Protein AF-A0A7W9CR71-F1 (afdb_monomer_lite)

Radius of gyration: 37.03 Å; chains: 1; bounding box: 56×60×116 Å

Sequence (163 aa):
MKTGHGAPPPLIEIVQTPVPVLPGGAVTLPVPVPNQEALCHHAVRAAGSIVPDESLIWLLETAVAQLHQVVEELGRVGAGTRQVADRVQALEAIDWESPAGAAFAARSRRLRVRAGHLAAAAEEQVVLGRTAIDDLHQRIGRLRSELAAARAVLATATALGVC

Structure (mmCIF, N/CA/C/O backbone):
data_AF-A0A7W9CR71-F1
#
_entry.id   AF-A0A7W9CR71-F1
#
loop_
_atom_site.group_PDB
_atom_site.id
_atom_site.type_symbol
_atom_site.label_atom_id
_atom_site.label_alt_id
_atom_site.label_comp_id
_atom_site.label_asym_id
_atom_site.label_entity_id
_atom_site.label_seq_id
_atom_site.pdbx_PDB_ins_code
_atom_site.Cartn_x
_atom_site.Cartn_y
_atom_site.Cartn_z
_atom_site.occupancy
_atom_site.B_iso_or_equiv
_atom_site.auth_seq_id
_atom_site.auth_comp_id
_atom_site.auth_asym_id
_atom_site.auth_atom_id
_atom_site.pdbx_PDB_model_num
ATOM 1 N N . MET A 1 1 ? 6.779 -51.909 27.411 1.00 41.09 1 MET A N 1
ATOM 2 C CA . MET A 1 1 ? 6.781 -52.635 28.701 1.00 41.09 1 MET A CA 1
ATOM 3 C C . MET A 1 1 ? 7.745 -51.969 29.674 1.00 41.09 1 MET A C 1
ATOM 5 O O . MET A 1 1 ? 8.944 -52.131 29.516 1.00 41.09 1 MET A O 1
ATOM 9 N N . LYS A 1 2 ? 7.227 -51.229 30.657 1.00 42.94 2 LYS A N 1
ATOM 10 C CA . LYS A 1 2 ? 7.501 -51.423 32.092 1.00 42.94 2 LYS A CA 1
ATOM 11 C C . LYS A 1 2 ? 6.651 -50.421 32.871 1.00 42.94 2 LYS A C 1
ATOM 13 O O . LYS A 1 2 ? 6.887 -49.222 32.853 1.00 42.94 2 LYS A O 1
ATOM 18 N N . THR A 1 3 ? 5.612 -50.968 33.480 1.00 46.47 3 THR A N 1
ATOM 19 C CA . THR A 1 3 ? 4.805 -50.397 34.551 1.00 46.47 3 THR A CA 1
ATOM 20 C C . THR A 1 3 ? 5.643 -50.276 35.822 1.00 46.47 3 THR A C 1
ATOM 22 O O . THR A 1 3 ? 6.392 -51.196 36.146 1.00 46.47 3 THR A O 1
ATOM 25 N N . GLY A 1 4 ? 5.465 -49.189 36.566 1.00 35.31 4 GLY A N 1
ATOM 26 C CA . GLY A 1 4 ? 5.932 -49.048 37.944 1.00 35.31 4 GLY A CA 1
ATOM 27 C C . GLY A 1 4 ? 4.845 -48.373 38.771 1.00 35.31 4 GLY A C 1
ATOM 28 O O . GLY A 1 4 ? 4.726 -47.155 38.760 1.00 35.31 4 GLY A O 1
ATOM 29 N N . HIS A 1 5 ? 4.007 -49.186 39.410 1.00 43.91 5 HIS A N 1
ATOM 30 C CA . HIS A 1 5 ? 3.058 -48.780 40.444 1.00 43.91 5 HIS A CA 1
ATOM 31 C C . HIS A 1 5 ? 3.775 -48.654 41.796 1.00 43.91 5 HIS A C 1
ATOM 33 O O . HIS A 1 5 ? 4.554 -49.538 42.144 1.00 43.91 5 HIS A O 1
ATOM 39 N N . GLY A 1 6 ? 3.374 -47.653 42.587 1.00 39.00 6 GLY A N 1
ATOM 40 C CA . GLY A 1 6 ? 3.216 -47.807 44.037 1.00 39.00 6 GLY A CA 1
ATOM 41 C C . GLY A 1 6 ? 4.169 -47.020 44.937 1.00 39.00 6 GLY A C 1
ATOM 42 O O . GLY A 1 6 ? 5.291 -47.450 45.169 1.00 39.00 6 GLY A O 1
ATOM 43 N N . ALA A 1 7 ? 3.655 -45.943 45.541 1.00 46.75 7 ALA A N 1
ATOM 44 C CA . ALA A 1 7 ? 3.589 -45.773 47.001 1.00 46.75 7 ALA A CA 1
ATOM 45 C C . ALA A 1 7 ? 2.714 -44.539 47.337 1.00 46.75 7 ALA A C 1
ATOM 47 O O . ALA A 1 7 ? 2.952 -43.472 46.769 1.00 46.75 7 ALA A O 1
ATOM 48 N N . PRO A 1 8 ? 1.692 -44.651 48.208 1.00 59.69 8 PRO A N 1
ATOM 49 C CA . PRO A 1 8 ? 0.933 -43.498 48.695 1.00 59.69 8 PRO A CA 1
ATOM 50 C C . PRO A 1 8 ? 1.765 -42.658 49.691 1.00 59.69 8 PRO A C 1
ATOM 52 O O . PRO A 1 8 ? 2.629 -43.211 50.375 1.00 59.69 8 PRO A O 1
ATOM 55 N N . PRO A 1 9 ? 1.524 -41.336 49.792 1.00 57.56 9 PRO A N 1
ATOM 56 C CA . PRO A 1 9 ? 2.233 -40.461 50.728 1.00 57.56 9 PRO A CA 1
ATOM 57 C C . PRO A 1 9 ? 1.885 -40.774 52.200 1.00 57.56 9 PRO A C 1
ATOM 59 O O . PRO A 1 9 ? 0.799 -41.289 52.477 1.00 57.56 9 PRO A O 1
ATOM 62 N N . PRO A 1 10 ? 2.792 -40.476 53.152 1.00 50.34 10 PRO A N 1
ATOM 63 C CA . PRO A 1 10 ? 2.647 -40.860 54.555 1.00 50.34 10 PRO A CA 1
ATOM 64 C C . PRO A 1 10 ? 1.512 -40.107 55.265 1.00 50.34 10 PRO A C 1
ATOM 66 O O . PRO A 1 10 ? 1.303 -38.912 55.054 1.00 50.34 10 PRO A O 1
ATOM 69 N N . LEU A 1 11 ? 0.813 -40.821 56.152 1.00 44.19 11 LEU A N 1
ATOM 70 C CA . LEU A 1 11 ? -0.109 -40.264 57.143 1.00 44.19 11 LEU A CA 1
ATOM 71 C C . LEU A 1 11 ? 0.680 -39.399 58.132 1.00 44.19 11 LEU A C 1
ATOM 73 O O . LEU A 1 11 ? 1.552 -39.898 58.839 1.00 44.19 11 LEU A O 1
ATOM 77 N N . ILE A 1 12 ? 0.373 -38.104 58.172 1.00 40.78 12 ILE A N 1
ATOM 78 C CA . ILE A 1 12 ? 0.916 -37.181 59.170 1.00 40.78 12 ILE A CA 1
ATOM 79 C C . ILE A 1 12 ? 0.198 -37.457 60.493 1.00 40.78 12 ILE A C 1
ATOM 81 O O . ILE A 1 12 ? -1.010 -37.255 60.617 1.00 40.78 12 ILE A O 1
ATOM 85 N N . GLU A 1 13 ? 0.955 -37.944 61.468 1.00 40.12 13 GLU A N 1
ATOM 86 C CA . GLU A 1 13 ? 0.522 -38.164 62.842 1.00 40.12 13 GLU A CA 1
ATOM 87 C C . GLU A 1 13 ? 0.303 -36.798 63.516 1.00 40.12 13 GLU A C 1
ATOM 89 O O . GLU A 1 13 ? 1.238 -36.024 63.732 1.00 40.12 13 GLU A O 1
ATOM 94 N N . ILE A 1 14 ? -0.957 -36.456 63.787 1.00 41.00 14 ILE A N 1
ATOM 95 C CA . ILE A 1 14 ? -1.316 -35.210 64.468 1.00 41.00 14 ILE A CA 1
ATOM 96 C C . ILE A 1 14 ? -1.032 -35.408 65.959 1.00 41.00 14 ILE A C 1
ATOM 98 O O . ILE A 1 14 ? -1.850 -35.961 66.693 1.00 41.00 14 ILE A O 1
ATOM 102 N N . VAL A 1 15 ? 0.137 -34.953 66.410 1.00 37.72 15 VAL A N 1
ATOM 103 C CA . VAL A 1 15 ? 0.442 -34.801 67.836 1.00 37.72 15 VAL A CA 1
ATOM 104 C C . VAL A 1 15 ? -0.539 -33.784 68.420 1.00 37.72 15 VAL A C 1
ATOM 106 O O . VAL A 1 15 ? -0.499 -32.598 68.093 1.00 37.72 15 VAL A O 1
ATOM 109 N N . GLN A 1 16 ? -1.447 -34.260 69.271 1.00 42.22 16 GLN A N 1
ATOM 110 C CA . GLN A 1 16 ? -2.354 -33.419 70.045 1.00 42.22 16 GLN A CA 1
ATOM 111 C C . GLN A 1 16 ? -1.544 -32.558 71.018 1.00 42.22 16 GLN A C 1
ATOM 113 O O . GLN A 1 16 ? -0.968 -33.063 71.981 1.00 42.22 16 GLN A O 1
ATOM 118 N N . THR A 1 17 ? -1.518 -31.248 70.795 1.00 36.53 17 THR A N 1
ATOM 119 C CA . THR A 1 17 ? -1.124 -30.290 71.828 1.00 36.53 17 THR A CA 1
ATOM 120 C C . THR A 1 17 ? -2.332 -30.016 72.733 1.00 36.53 17 THR A C 1
ATOM 122 O O . THR A 1 17 ? -3.439 -29.805 72.231 1.00 36.53 17 THR A O 1
ATOM 125 N N . PRO A 1 18 ? -2.178 -30.050 74.070 1.00 35.78 18 PRO A N 1
ATOM 126 C CA . PRO A 1 18 ? -3.287 -29.777 74.973 1.00 35.78 18 PRO A CA 1
ATOM 127 C C . PRO A 1 18 ? -3.724 -28.312 74.857 1.00 35.78 18 PRO A C 1
ATOM 129 O O . PRO A 1 18 ? -2.917 -27.387 74.945 1.00 35.78 18 PRO A O 1
ATOM 132 N N . VAL A 1 19 ? -5.028 -28.122 74.661 1.00 38.78 19 VAL A N 1
ATOM 133 C CA . VAL A 1 19 ? -5.707 -26.822 74.622 1.00 38.78 19 VAL A CA 1
ATOM 134 C C . VAL A 1 19 ? -5.659 -26.182 76.018 1.00 38.78 19 VAL A C 1
ATOM 136 O O . VAL A 1 19 ? -6.046 -26.842 76.986 1.00 38.78 19 VAL A O 1
ATOM 139 N N . PRO A 1 20 ? -5.242 -24.911 76.169 1.00 36.03 20 PRO A N 1
ATOM 140 C CA . PRO A 1 20 ? -5.381 -24.213 77.438 1.00 36.03 20 PRO A CA 1
ATOM 141 C C . PRO A 1 20 ? -6.862 -23.888 77.674 1.00 36.03 20 PRO A C 1
ATOM 143 O O . PRO A 1 20 ? -7.479 -23.132 76.925 1.00 36.03 20 PRO A O 1
ATOM 146 N N . VAL A 1 21 ? -7.443 -24.469 78.726 1.00 41.16 21 VAL A N 1
ATOM 147 C CA . VAL A 1 21 ? -8.773 -24.097 79.220 1.00 41.16 21 VAL A CA 1
ATOM 148 C C . VAL A 1 21 ? -8.655 -22.745 79.926 1.00 41.16 21 VAL A C 1
ATOM 150 O O . VAL A 1 21 ? -8.044 -22.649 80.989 1.00 41.16 21 VAL A O 1
ATOM 153 N N . LEU A 1 22 ? -9.240 -21.702 79.335 1.00 37.12 22 LEU A N 1
ATOM 154 C CA . LEU A 1 22 ? -9.510 -20.429 80.009 1.00 37.12 22 LEU A CA 1
ATOM 155 C C . LEU A 1 22 ? -10.932 -20.458 80.600 1.00 37.12 22 LEU A C 1
ATOM 157 O O . LEU A 1 22 ? -11.842 -21.003 79.969 1.00 37.12 22 LEU A O 1
ATOM 161 N N . PRO A 1 23 ? -11.133 -19.914 81.814 1.00 37.38 23 PRO A N 1
ATOM 162 C CA . PRO A 1 23 ? -12.390 -20.014 82.539 1.00 37.38 23 PRO A CA 1
ATOM 163 C C . PRO A 1 23 ? -13.468 -19.145 81.890 1.00 37.38 23 PRO A C 1
ATOM 165 O O . PRO A 1 23 ? -13.190 -18.100 81.303 1.00 37.38 23 PRO A O 1
ATOM 168 N N . GLY A 1 24 ? -14.707 -19.618 82.012 1.00 47.22 24 GLY A N 1
ATOM 169 C CA . GLY A 1 24 ? -15.896 -19.047 81.399 1.00 47.22 24 GLY A CA 1
ATOM 170 C C . GLY A 1 24 ? -16.036 -17.536 81.574 1.00 47.22 24 GLY A C 1
ATOM 171 O O . GLY A 1 24 ? -16.079 -17.008 82.681 1.00 47.22 24 GLY A O 1
ATOM 172 N N . GLY A 1 25 ? -16.201 -16.874 80.436 1.00 37.22 25 GLY A N 1
ATOM 173 C CA . GLY A 1 25 ? -16.734 -15.531 80.298 1.00 37.22 25 GLY A CA 1
ATOM 174 C C . GLY A 1 25 ? -17.340 -15.443 78.907 1.00 37.22 25 GLY A C 1
ATOM 175 O O . GLY A 1 25 ? -16.626 -15.531 77.912 1.00 37.22 25 GLY A O 1
ATOM 176 N N . ALA A 1 26 ? -18.666 -15.363 78.833 1.00 44.97 26 ALA A N 1
ATOM 177 C CA . ALA A 1 2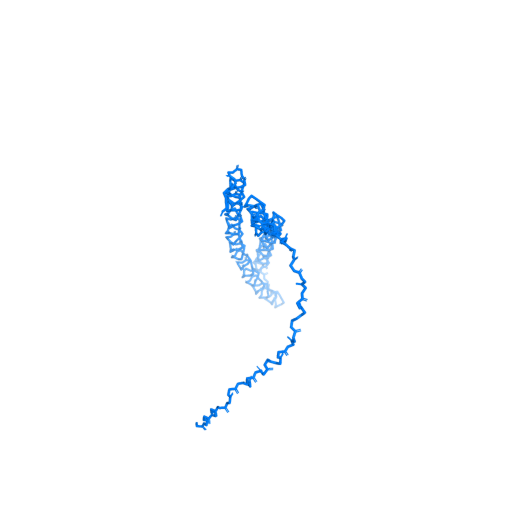6 ? -19.391 -15.232 77.581 1.00 44.97 26 ALA A CA 1
ATOM 178 C C . ALA A 1 26 ? -18.957 -13.948 76.863 1.00 44.97 26 ALA A C 1
ATOM 180 O O . ALA A 1 26 ? -19.343 -12.849 77.252 1.00 44.97 26 ALA A O 1
ATOM 181 N N . VAL A 1 27 ? -18.174 -14.092 75.798 1.00 37.59 27 VAL A N 1
ATOM 182 C CA . VAL A 1 27 ? -18.032 -13.054 74.781 1.00 37.59 27 VAL A CA 1
ATOM 183 C C . VAL A 1 27 ? -18.464 -13.682 73.469 1.00 37.59 27 VAL A C 1
ATOM 185 O O . VAL A 1 27 ? -17.673 -14.262 72.730 1.00 37.59 27 VAL A O 1
ATOM 188 N N . THR A 1 28 ? -19.759 -13.587 73.184 1.00 37.25 28 THR A N 1
ATOM 189 C CA . THR A 1 28 ? -20.245 -13.635 71.808 1.00 37.25 28 THR A CA 1
ATOM 190 C C . THR A 1 28 ? -19.661 -12.418 71.101 1.00 37.25 28 THR A C 1
ATOM 192 O O . THR A 1 28 ? -20.255 -11.341 71.120 1.00 37.25 28 THR A O 1
ATOM 195 N N . LEU A 1 29 ? -18.464 -12.556 70.528 1.00 32.88 29 LEU A N 1
ATOM 196 C CA . LEU A 1 29 ? -18.031 -11.627 69.495 1.00 32.88 29 LEU A CA 1
ATOM 197 C C . LEU A 1 29 ? -19.064 -11.751 68.371 1.00 32.88 29 LEU A C 1
ATOM 199 O O . LEU A 1 29 ? -19.250 -12.862 67.863 1.00 32.88 29 LEU A O 1
ATOM 203 N N . PRO A 1 30 ? -19.774 -10.674 67.996 1.00 38.53 30 PRO A N 1
ATOM 204 C CA . PRO A 1 30 ? -20.559 -10.714 66.782 1.00 38.53 30 PRO A CA 1
ATOM 205 C C . PRO A 1 30 ? -19.557 -10.968 65.659 1.00 38.53 30 PRO A C 1
ATOM 207 O O . PRO A 1 30 ? -18.686 -10.138 65.401 1.00 38.53 30 PRO A O 1
ATOM 210 N N . VAL A 1 31 ? -19.639 -12.139 65.022 1.00 44.59 31 VAL A N 1
ATOM 211 C CA . VAL A 1 31 ? -19.047 -12.313 63.696 1.00 44.59 31 VAL A CA 1
ATOM 212 C C . VAL A 1 31 ? -19.622 -11.156 62.884 1.00 44.59 31 VAL A C 1
ATOM 214 O O . VAL A 1 31 ? -20.851 -11.071 62.786 1.00 44.59 31 VAL A O 1
ATOM 217 N N . PRO A 1 32 ? -18.800 -10.216 62.384 1.00 49.78 32 PRO A N 1
ATOM 218 C CA . PRO A 1 32 ? -19.329 -9.172 61.539 1.00 49.78 32 PRO A CA 1
ATOM 219 C C . PRO A 1 32 ? -19.872 -9.909 60.325 1.00 49.78 32 PRO A C 1
ATOM 221 O O . PRO A 1 32 ? -19.098 -10.491 59.566 1.00 49.78 32 PRO A O 1
ATOM 224 N N . VAL A 1 33 ? -21.197 -9.950 60.178 1.00 50.16 33 VAL A N 1
ATOM 225 C CA . VAL A 1 33 ? -21.805 -10.278 58.893 1.00 50.16 33 VAL A CA 1
ATOM 226 C C . VAL A 1 33 ? -21.177 -9.265 57.945 1.00 50.16 33 VAL A C 1
ATOM 228 O O . VAL A 1 33 ? -21.362 -8.063 58.169 1.00 50.16 33 VAL A O 1
ATOM 231 N N . PRO A 1 34 ? -20.327 -9.693 56.995 1.00 57.16 34 PRO A N 1
ATOM 232 C CA . PRO A 1 34 ? -19.670 -8.744 56.123 1.00 57.16 34 PRO A CA 1
ATOM 233 C C . PRO A 1 34 ? -20.787 -7.972 55.436 1.00 57.16 34 PRO A C 1
ATOM 235 O O . PRO A 1 34 ? -21.684 -8.584 54.856 1.00 57.16 34 PRO A O 1
ATOM 238 N N . ASN A 1 35 ? -20.790 -6.647 55.615 1.00 66.44 35 ASN A N 1
ATOM 239 C CA . ASN A 1 35 ? -21.858 -5.808 55.096 1.00 66.44 35 ASN A CA 1
ATOM 240 C C . ASN A 1 35 ? -21.988 -6.125 53.602 1.00 66.44 35 ASN A C 1
ATOM 242 O O . ASN A 1 35 ? -21.020 -5.962 52.854 1.00 66.44 35 ASN A O 1
ATOM 246 N N . GLN A 1 36 ? -23.137 -6.665 53.196 1.00 63.91 36 GLN A N 1
ATOM 247 C CA . GLN A 1 36 ? -23.334 -7.190 51.848 1.00 63.91 36 GLN A CA 1
ATOM 248 C C . GLN A 1 36 ? -23.087 -6.087 50.816 1.00 63.91 36 GLN A C 1
ATOM 250 O O . GLN A 1 36 ? -22.462 -6.346 49.795 1.00 63.91 36 GLN A O 1
ATOM 255 N N . GLU A 1 37 ? -23.423 -4.840 51.161 1.00 63.00 37 GLU A N 1
ATOM 256 C CA . GLU A 1 37 ? -23.092 -3.635 50.398 1.00 63.00 37 GLU A CA 1
ATOM 257 C C . GLU A 1 37 ? -21.584 -3.432 50.218 1.00 63.00 37 GLU A C 1
ATOM 259 O O . GLU A 1 37 ? -21.144 -3.090 49.127 1.00 63.00 37 GLU A O 1
ATOM 264 N N . ALA A 1 38 ? -20.769 -3.668 51.252 1.00 65.62 38 ALA A N 1
ATOM 265 C CA . ALA A 1 38 ? -19.318 -3.509 51.176 1.00 65.62 38 ALA A CA 1
ATOM 266 C C . ALA A 1 38 ? -18.689 -4.577 50.272 1.00 65.62 38 ALA A C 1
ATOM 268 O O . ALA A 1 38 ? -17.865 -4.252 49.417 1.00 65.62 38 ALA A O 1
ATOM 269 N N . LEU A 1 39 ? -19.114 -5.838 50.410 1.00 65.06 39 LEU A N 1
ATOM 270 C CA . LEU A 1 39 ? -18.705 -6.927 49.516 1.00 65.06 39 LEU A CA 1
ATOM 271 C C . LEU A 1 39 ? -19.105 -6.640 48.067 1.00 65.06 39 LEU A C 1
ATOM 273 O O . LEU A 1 39 ? -18.287 -6.790 47.160 1.00 65.06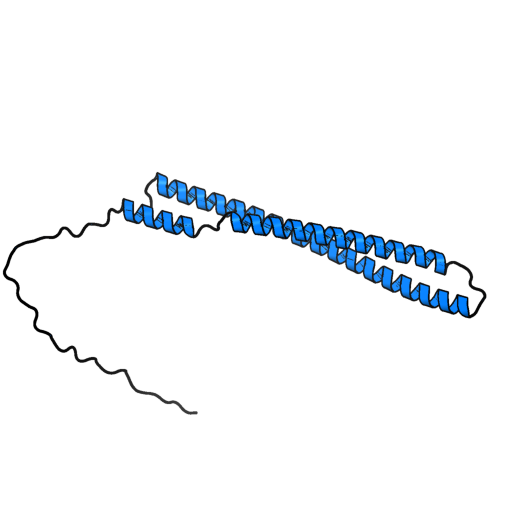 39 LEU A O 1
ATOM 277 N N . CYS A 1 40 ? -20.324 -6.146 47.873 1.00 67.88 40 CYS A N 1
ATOM 278 C CA . CYS A 1 40 ? -20.829 -5.691 46.590 1.00 67.88 40 CYS A CA 1
ATOM 279 C C . CYS A 1 40 ? -19.951 -4.595 45.977 1.00 67.88 40 CYS A C 1
ATOM 281 O O . CYS A 1 40 ? -19.498 -4.686 44.836 1.00 67.88 40 CYS A O 1
ATOM 283 N N . HIS A 1 41 ? -19.627 -3.579 46.775 1.00 68.00 41 HIS A N 1
ATOM 284 C CA . HIS A 1 41 ? -18.789 -2.465 46.356 1.00 68.00 41 HIS A CA 1
ATOM 285 C C . HIS A 1 41 ? -17.371 -2.913 45.975 1.00 68.00 41 HIS A C 1
ATOM 287 O O . HIS A 1 41 ? -16.774 -2.359 45.048 1.00 68.00 41 HIS A O 1
ATOM 293 N N . HIS A 1 42 ? -16.828 -3.918 46.671 1.00 67.44 42 HIS A N 1
ATOM 294 C CA . HIS A 1 42 ? -15.538 -4.530 46.357 1.00 67.44 42 HIS A CA 1
ATOM 295 C C . HIS A 1 42 ? -15.586 -5.377 45.081 1.00 67.44 42 HIS A C 1
ATOM 297 O O . HIS A 1 42 ? -14.666 -5.271 44.270 1.00 67.44 42 HIS A O 1
ATOM 303 N N . ALA A 1 43 ? -16.649 -6.159 44.869 1.00 65.88 43 ALA A N 1
ATOM 304 C CA . ALA A 1 43 ? -16.837 -6.972 43.668 1.00 65.88 43 ALA A CA 1
ATOM 305 C C . ALA A 1 43 ? -16.969 -6.102 42.410 1.00 65.88 43 ALA A C 1
ATOM 307 O O . ALA A 1 43 ? -16.282 -6.340 41.418 1.00 65.88 43 ALA A O 1
ATOM 308 N N . VAL A 1 44 ? -17.762 -5.030 42.476 1.00 69.12 44 VAL A N 1
ATOM 309 C CA . VAL A 1 44 ? -17.863 -4.054 41.387 1.00 69.12 44 VAL A CA 1
ATOM 310 C C . VAL A 1 44 ? -16.527 -3.344 41.158 1.00 69.12 44 VAL A C 1
ATOM 312 O O . VAL A 1 44 ? -16.089 -3.216 40.018 1.00 69.12 44 VAL A O 1
ATOM 315 N N . ARG A 1 45 ? -15.836 -2.901 42.217 1.00 66.38 45 ARG A N 1
ATOM 316 C CA . ARG A 1 45 ? -14.524 -2.247 42.074 1.00 66.38 45 ARG A CA 1
ATOM 317 C C . ARG A 1 45 ? -13.499 -3.175 41.411 1.00 66.38 45 ARG A C 1
ATOM 319 O O . ARG A 1 45 ? -12.739 -2.716 40.563 1.00 66.38 45 ARG A O 1
ATOM 326 N N . ALA A 1 46 ? -13.498 -4.459 41.766 1.00 65.19 46 ALA A N 1
ATOM 327 C CA . ALA A 1 46 ? -12.652 -5.465 41.131 1.00 65.19 46 ALA A CA 1
ATOM 328 C C . ALA A 1 46 ? -13.040 -5.682 39.659 1.00 65.19 46 ALA A C 1
ATOM 330 O O . ALA A 1 46 ? -12.173 -5.670 38.793 1.00 65.19 46 ALA A O 1
ATOM 331 N N . ALA A 1 47 ? -14.335 -5.786 39.346 1.00 63.06 47 ALA A N 1
ATOM 332 C CA . ALA A 1 47 ? -14.814 -5.902 37.968 1.00 63.06 47 ALA A CA 1
ATOM 333 C C . ALA A 1 47 ? -14.487 -4.657 37.118 1.00 63.06 47 ALA A C 1
ATOM 335 O O . ALA A 1 47 ? -14.101 -4.786 35.958 1.00 63.06 47 ALA A O 1
ATOM 336 N N . GLY A 1 48 ? -14.532 -3.458 37.704 1.00 63.00 48 GLY A N 1
ATOM 337 C CA . GLY A 1 48 ? -14.099 -2.214 37.068 1.00 63.00 48 GLY A CA 1
ATOM 338 C C . GLY A 1 48 ? -12.601 -2.172 36.745 1.00 63.00 48 GLY A C 1
ATOM 339 O O . GLY A 1 48 ? -12.222 -1.500 35.793 1.00 63.00 48 GLY A O 1
ATOM 340 N N . SER A 1 49 ? -11.759 -2.917 37.474 1.00 61.31 49 SER A N 1
ATOM 341 C CA . SER A 1 49 ? -10.323 -3.035 37.172 1.00 61.31 49 SER A CA 1
ATOM 342 C C . SER A 1 49 ? -10.008 -4.077 36.090 1.00 61.31 49 SER A C 1
ATOM 344 O O . SER A 1 49 ? -8.870 -4.137 35.633 1.00 61.31 49 SER A O 1
ATOM 346 N N . ILE A 1 50 ? -10.978 -4.923 35.721 1.00 62.09 50 ILE A N 1
ATOM 347 C CA . ILE A 1 50 ? -10.851 -5.941 34.662 1.00 62.09 50 ILE A CA 1
ATOM 348 C C . ILE A 1 50 ? -11.268 -5.365 33.303 1.00 62.09 50 ILE A C 1
ATOM 350 O O . ILE A 1 50 ? -10.810 -5.840 32.264 1.00 62.09 50 ILE A O 1
ATOM 354 N N . VAL A 1 51 ? -12.109 -4.324 33.293 1.00 62.56 51 VAL A N 1
ATOM 355 C CA . VAL A 1 51 ? -12.441 -3.590 32.067 1.00 62.56 51 VAL A CA 1
ATOM 356 C C . VAL A 1 51 ? -11.152 -2.986 31.492 1.00 62.56 51 VAL A C 1
ATOM 358 O O . VAL A 1 51 ? -10.484 -2.239 32.210 1.00 62.56 51 VAL A O 1
ATOM 361 N N . PRO A 1 52 ? -10.795 -3.285 30.225 1.00 64.31 52 PRO A N 1
ATOM 362 C CA . PRO A 1 52 ? -9.594 -2.747 29.599 1.00 64.31 52 PRO A CA 1
ATOM 363 C C . PRO A 1 52 ? -9.504 -1.223 29.745 1.00 64.31 52 PRO A C 1
ATOM 365 O O . PRO A 1 52 ? -10.497 -0.498 29.632 1.00 64.31 52 PRO A O 1
ATOM 368 N N . ASP A 1 53 ? -8.300 -0.733 30.010 1.00 68.50 53 ASP A N 1
ATOM 369 C CA . ASP A 1 53 ? -8.062 0.698 30.144 1.00 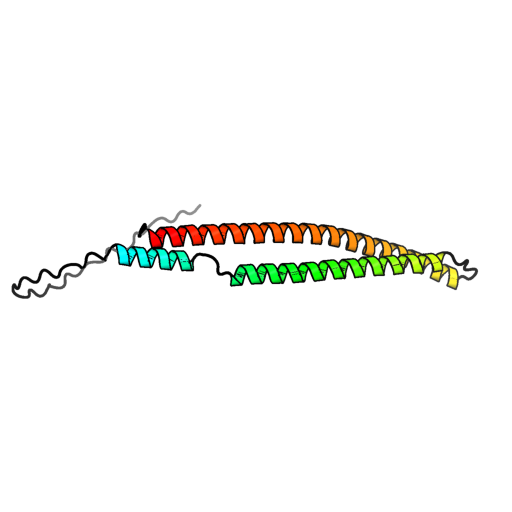68.50 53 ASP A CA 1
ATOM 370 C C . ASP A 1 53 ? -8.144 1.387 28.764 1.00 68.50 53 ASP A C 1
ATOM 372 O O . ASP A 1 53 ? -7.710 0.827 27.754 1.00 68.50 53 ASP A O 1
ATOM 376 N N . GLU A 1 54 ? -8.694 2.608 28.706 1.00 76.81 54 GLU A N 1
ATOM 377 C CA . GLU A 1 54 ? -8.789 3.404 27.458 1.00 76.81 54 GLU A CA 1
ATOM 378 C C . GLU A 1 54 ? -7.412 3.628 26.827 1.00 76.81 54 GLU A C 1
ATOM 380 O O . GLU A 1 54 ? -7.293 3.796 25.613 1.00 76.81 54 GLU A O 1
ATOM 385 N N . SER A 1 55 ? -6.361 3.584 27.648 1.00 83.06 55 SER A N 1
ATOM 386 C CA . SER A 1 55 ? -4.971 3.653 27.210 1.00 83.06 55 SER A CA 1
ATOM 387 C C . SER A 1 55 ? -4.624 2.590 26.160 1.00 83.06 55 SER A C 1
ATOM 389 O O . SER A 1 55 ? -3.916 2.895 25.202 1.00 83.06 55 SER A O 1
ATOM 391 N N . LEU A 1 56 ? -5.164 1.369 26.264 1.00 86.00 56 LEU A N 1
ATOM 392 C CA . LEU A 1 56 ? -4.915 0.300 25.291 1.00 86.00 56 LEU A CA 1
ATOM 393 C C . LEU A 1 56 ? -5.613 0.560 23.954 1.00 86.00 56 LEU A C 1
ATOM 395 O O . LEU A 1 56 ? -5.027 0.324 22.899 1.00 86.00 56 LEU A O 1
ATOM 399 N N . ILE A 1 57 ? -6.843 1.074 23.987 1.00 89.19 57 ILE A N 1
ATOM 400 C CA . ILE A 1 57 ? -7.585 1.451 22.776 1.00 89.19 57 ILE A CA 1
ATOM 401 C C . ILE A 1 57 ? -6.856 2.588 22.063 1.00 89.19 57 ILE A C 1
ATOM 403 O O . ILE A 1 57 ? -6.624 2.515 20.859 1.00 89.19 57 ILE A O 1
ATOM 407 N N . TRP A 1 58 ? -6.411 3.595 22.813 1.00 89.38 58 TRP A N 1
ATOM 408 C CA . TRP A 1 58 ? -5.642 4.707 22.267 1.00 89.38 58 TRP A CA 1
ATOM 409 C C . TRP A 1 58 ? -4.318 4.257 21.623 1.00 89.38 58 TRP A C 1
ATOM 411 O O . TRP A 1 58 ? -3.944 4.741 20.550 1.00 89.38 58 TRP A O 1
ATOM 421 N N . LEU A 1 59 ? -3.615 3.297 22.236 1.00 93.06 59 LEU A N 1
ATOM 422 C CA . LEU A 1 59 ? -2.401 2.711 21.659 1.00 93.06 59 LEU A CA 1
ATOM 423 C C . LEU A 1 59 ? -2.689 1.989 20.338 1.00 93.06 59 LEU A C 1
ATOM 425 O O . LEU A 1 59 ? -1.930 2.148 19.381 1.00 93.06 59 LEU A O 1
ATOM 429 N N . LEU A 1 60 ? -3.788 1.231 20.265 1.00 92.88 60 LEU A N 1
ATOM 430 C CA . LEU A 1 60 ? -4.211 0.564 19.032 1.00 92.88 60 LEU A CA 1
ATOM 431 C C . LEU A 1 60 ? -4.542 1.578 17.932 1.00 92.88 60 LEU A C 1
ATOM 433 O O . LEU A 1 60 ? -4.087 1.416 16.804 1.00 92.88 60 LEU A O 1
ATOM 437 N N . GLU A 1 61 ? -5.265 2.649 18.254 1.00 93.31 61 GLU A N 1
ATOM 438 C CA . GLU A 1 61 ? -5.592 3.720 17.302 1.00 93.31 61 GLU A CA 1
ATOM 439 C C . GLU A 1 61 ? -4.335 4.407 16.767 1.00 93.31 61 GLU A C 1
ATOM 441 O O . GLU A 1 61 ? -4.197 4.626 15.563 1.00 93.31 61 GLU A O 1
ATOM 446 N N . THR A 1 62 ? -3.375 4.674 17.651 1.00 95.69 62 THR A N 1
ATOM 447 C CA . THR A 1 62 ? -2.087 5.263 17.276 1.00 95.69 62 THR A CA 1
ATOM 448 C C . THR A 1 62 ? -1.291 4.332 16.360 1.00 95.69 62 THR A C 1
ATOM 450 O O . THR A 1 62 ? -0.752 4.774 15.345 1.00 95.69 62 THR A O 1
ATOM 453 N N . ALA A 1 63 ? -1.240 3.036 16.675 1.00 94.88 63 ALA A N 1
ATOM 454 C CA . ALA A 1 63 ? -0.557 2.048 15.845 1.00 94.88 63 ALA A CA 1
ATOM 455 C C . ALA A 1 63 ? -1.213 1.909 14.460 1.00 94.88 63 ALA A C 1
ATOM 457 O O . ALA A 1 63 ? -0.513 1.835 13.450 1.00 94.88 63 ALA A O 1
ATOM 458 N N . VAL A 1 64 ? -2.548 1.929 14.384 1.00 96.50 64 VAL A N 1
ATOM 459 C CA . VAL A 1 64 ? -3.277 1.896 13.107 1.00 96.50 64 VAL A CA 1
ATOM 460 C C . VAL A 1 64 ? -3.003 3.150 12.277 1.00 96.50 64 VAL A C 1
ATOM 462 O O . VAL A 1 64 ? -2.757 3.039 11.075 1.00 96.50 64 VAL A O 1
ATOM 465 N N . ALA A 1 65 ? -2.953 4.330 12.899 1.00 94.44 65 ALA A N 1
ATOM 466 C CA . ALA A 1 65 ? -2.586 5.566 12.209 1.00 94.44 65 ALA A CA 1
ATOM 467 C C . ALA A 1 65 ? -1.158 5.506 11.631 1.00 94.44 65 ALA A C 1
ATOM 469 O O . ALA A 1 65 ? -0.927 5.917 10.492 1.00 94.44 65 ALA A O 1
ATOM 470 N N . GLN A 1 66 ? -0.207 4.931 12.374 1.00 96.62 66 GLN A N 1
ATOM 471 C CA . GLN A 1 66 ? 1.158 4.706 11.886 1.00 96.62 66 GLN A CA 1
ATOM 472 C C . GLN A 1 66 ? 1.195 3.713 10.716 1.00 96.62 66 GLN A C 1
ATOM 474 O O . GLN A 1 66 ? 1.876 3.961 9.722 1.00 96.62 66 GLN A O 1
ATOM 479 N N . LEU A 1 67 ? 0.442 2.612 10.794 1.00 96.81 67 LEU A N 1
ATOM 480 C CA . LEU A 1 67 ? 0.331 1.651 9.691 1.00 96.81 67 LEU A CA 1
ATOM 481 C C . LEU A 1 67 ? -0.254 2.298 8.435 1.00 96.81 67 LEU A C 1
ATOM 483 O O . LEU A 1 67 ? 0.244 2.054 7.337 1.00 96.81 67 LEU A O 1
ATOM 487 N N . HIS A 1 68 ? -1.257 3.162 8.588 1.00 97.50 68 HIS A N 1
ATOM 488 C CA . HIS A 1 68 ? -1.816 3.922 7.475 1.00 97.50 68 HIS A CA 1
ATOM 489 C C . HIS A 1 68 ? -0.759 4.789 6.791 1.00 97.50 68 HIS A C 1
ATOM 491 O O . HIS A 1 68 ? -0.624 4.733 5.570 1.00 97.50 68 HIS A O 1
ATOM 497 N N . GLN A 1 69 ? 0.066 5.498 7.567 1.00 97.62 69 GLN A N 1
ATOM 498 C CA . GLN A 1 69 ? 1.182 6.266 7.018 1.00 97.62 69 GLN A CA 1
ATOM 499 C C . GLN A 1 69 ? 2.174 5.375 6.251 1.00 97.62 69 GLN A C 1
ATOM 501 O O . GLN A 1 69 ? 2.589 5.727 5.149 1.00 97.62 69 GLN A O 1
ATOM 506 N N . VAL A 1 70 ? 2.534 4.204 6.785 1.00 97.75 70 VAL A N 1
ATOM 507 C CA . VAL A 1 70 ? 3.437 3.262 6.096 1.00 97.75 70 VAL A CA 1
ATOM 508 C C . VAL A 1 70 ? 2.846 2.791 4.765 1.00 97.75 70 VAL A C 1
ATOM 510 O O . VAL A 1 70 ? 3.556 2.734 3.760 1.00 97.75 70 VAL A O 1
ATOM 513 N N . VAL A 1 71 ? 1.549 2.481 4.735 1.00 98.12 71 VAL A N 1
ATOM 514 C CA . VAL A 1 71 ? 0.846 2.068 3.514 1.00 98.12 71 VAL A CA 1
ATOM 515 C C . VAL A 1 71 ? 0.789 3.204 2.491 1.00 98.12 71 VAL A C 1
ATOM 517 O O . VAL A 1 71 ? 0.978 2.966 1.298 1.00 98.12 71 VAL A O 1
ATOM 520 N N . GLU A 1 72 ? 0.592 4.450 2.921 1.00 97.62 72 GLU A N 1
ATOM 521 C CA . GLU A 1 72 ? 0.675 5.603 2.021 1.00 97.62 72 GLU A CA 1
ATOM 522 C C . GLU A 1 72 ? 2.073 5.778 1.423 1.00 97.62 72 GLU A C 1
ATOM 524 O O . GLU A 1 72 ? 2.201 5.973 0.211 1.00 97.62 72 GLU A O 1
ATOM 529 N N . GLU A 1 73 ? 3.123 5.678 2.242 1.00 98.00 73 GLU A N 1
ATOM 530 C CA . GLU A 1 73 ? 4.504 5.767 1.763 1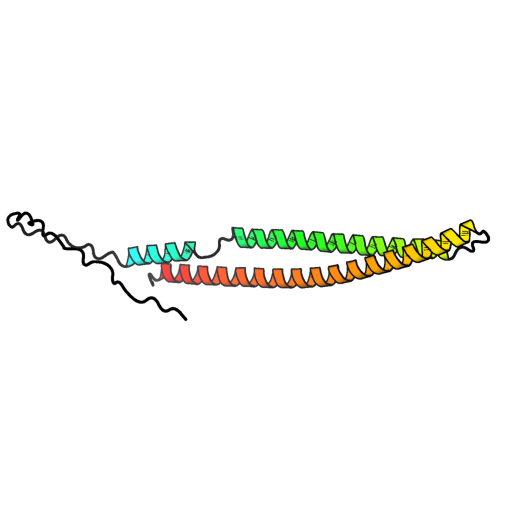.00 98.00 73 GLU A CA 1
ATOM 531 C C . GLU A 1 73 ? 4.830 4.633 0.787 1.00 98.00 73 GLU A C 1
ATOM 533 O O . GLU A 1 73 ? 5.431 4.874 -0.261 1.00 98.00 73 GLU A O 1
ATOM 538 N N . LEU A 1 74 ? 4.357 3.412 1.053 1.00 97.81 74 LEU A N 1
ATOM 539 C CA . LEU A 1 74 ? 4.490 2.297 0.117 1.00 97.81 74 LEU A CA 1
ATOM 540 C C . LEU A 1 74 ? 3.808 2.600 -1.226 1.00 97.81 74 LEU A C 1
ATOM 542 O O . LEU A 1 74 ? 4.368 2.300 -2.281 1.00 97.81 74 LEU A O 1
ATOM 546 N N . GLY A 1 75 ? 2.648 3.261 -1.202 1.00 97.38 75 GLY A N 1
ATOM 547 C CA . GLY A 1 75 ? 1.968 3.737 -2.407 1.00 97.38 75 GLY A CA 1
ATOM 548 C C . GLY A 1 75 ? 2.791 4.757 -3.192 1.00 97.38 75 GLY A C 1
ATOM 549 O O . GLY A 1 75 ? 2.905 4.649 -4.415 1.00 97.38 75 GLY A O 1
ATOM 550 N N . ARG A 1 76 ? 3.433 5.709 -2.506 1.00 97.81 76 ARG A N 1
ATOM 551 C CA . ARG A 1 76 ? 4.338 6.679 -3.148 1.00 97.81 76 ARG A CA 1
ATOM 552 C C . ARG A 1 76 ? 5.563 5.995 -3.748 1.00 97.81 76 ARG A C 1
ATOM 554 O O . ARG A 1 76 ? 5.957 6.330 -4.864 1.00 97.81 76 ARG A O 1
ATOM 561 N N . VAL A 1 77 ? 6.136 5.013 -3.051 1.00 97.12 77 VAL A N 1
ATOM 562 C CA . VAL A 1 77 ? 7.258 4.206 -3.555 1.00 97.12 77 VAL A CA 1
ATOM 563 C C . VAL A 1 77 ? 6.847 3.404 -4.791 1.00 97.12 77 VAL A C 1
ATOM 565 O O . VAL A 1 77 ? 7.582 3.400 -5.781 1.00 97.12 77 VAL A O 1
ATOM 568 N N . GLY A 1 78 ? 5.670 2.773 -4.784 1.00 96.81 78 GLY A N 1
ATOM 569 C CA . GLY A 1 78 ? 5.125 2.065 -5.945 1.00 96.81 78 GLY A CA 1
ATOM 570 C C . GLY A 1 78 ? 4.964 2.985 -7.158 1.00 96.81 78 GLY A C 1
ATOM 571 O O . GLY A 1 78 ? 5.501 2.697 -8.231 1.00 96.81 78 GLY A O 1
ATOM 572 N N . ALA A 1 79 ? 4.335 4.148 -6.964 1.00 96.69 79 ALA A N 1
ATOM 573 C CA . ALA A 1 79 ? 4.150 5.150 -8.014 1.00 96.69 79 ALA A CA 1
ATOM 574 C C . ALA A 1 79 ? 5.485 5.694 -8.554 1.00 96.69 79 ALA A C 1
ATOM 576 O O . ALA A 1 79 ? 5.681 5.782 -9.768 1.00 96.69 79 ALA A O 1
ATOM 577 N N . GLY A 1 80 ? 6.437 6.004 -7.669 1.00 97.38 80 GLY A N 1
ATOM 578 C CA . GLY A 1 80 ? 7.780 6.436 -8.058 1.00 97.38 80 GLY A CA 1
ATOM 579 C C . GLY A 1 80 ? 8.526 5.362 -8.855 1.00 97.38 80 GLY A C 1
ATOM 580 O O . GLY A 1 80 ? 9.168 5.659 -9.862 1.00 97.38 80 GLY A O 1
ATOM 581 N N . THR A 1 81 ? 8.384 4.095 -8.467 1.00 97.50 81 THR A N 1
ATOM 582 C CA . THR A 1 81 ? 8.995 2.963 -9.178 1.00 97.50 81 THR A CA 1
ATOM 583 C C . THR A 1 81 ? 8.387 2.778 -10.568 1.00 97.50 81 THR A C 1
ATOM 585 O O . THR A 1 81 ? 9.115 2.531 -11.534 1.00 97.50 81 THR A O 1
ATOM 588 N N . ARG A 1 82 ? 7.069 2.967 -10.708 1.00 96.69 82 ARG A N 1
ATOM 589 C CA . ARG A 1 82 ? 6.403 2.967 -12.016 1.00 96.69 82 ARG A CA 1
ATOM 590 C C . ARG A 1 82 ? 6.912 4.094 -12.905 1.00 96.69 82 ARG A C 1
ATOM 592 O O . ARG A 1 82 ? 7.304 3.836 -14.037 1.00 96.69 82 ARG A O 1
ATOM 599 N N . GLN A 1 83 ? 7.036 5.304 -12.364 1.00 96.56 83 GLN A N 1
ATOM 600 C CA . GLN A 1 83 ? 7.595 6.433 -13.104 1.00 96.56 83 GLN A CA 1
ATOM 601 C C . GLN A 1 83 ? 9.028 6.153 -13.590 1.00 96.56 83 GLN A C 1
ATOM 603 O O . GLN A 1 83 ? 9.404 6.556 -14.692 1.00 96.56 83 GLN A O 1
ATOM 608 N N . VAL A 1 84 ? 9.845 5.452 -12.796 1.00 96.00 84 VAL A N 1
ATOM 609 C CA . VAL A 1 84 ? 11.174 5.000 -13.238 1.00 96.00 84 VAL A CA 1
ATOM 610 C C . VAL A 1 84 ? 11.056 4.028 -14.411 1.00 96.00 84 VAL A C 1
ATOM 612 O O . VAL A 1 84 ? 11.786 4.186 -15.388 1.00 96.00 84 VAL A O 1
ATOM 615 N N . ALA A 1 85 ? 10.144 3.054 -14.351 1.00 95.75 85 ALA A N 1
ATOM 616 C CA . ALA A 1 85 ? 9.916 2.124 -15.455 1.00 95.75 85 ALA A CA 1
ATOM 617 C C . ALA A 1 85 ? 9.534 2.864 -16.751 1.00 95.75 85 ALA A C 1
ATOM 619 O O . ALA A 1 85 ? 10.123 2.585 -17.798 1.00 95.75 85 ALA A O 1
ATOM 620 N N . ASP A 1 86 ? 8.644 3.854 -16.665 1.00 95.38 86 ASP A N 1
ATOM 621 C CA . ASP A 1 86 ? 8.190 4.658 -17.807 1.00 95.38 86 ASP A CA 1
ATOM 622 C C . ASP A 1 86 ? 9.332 5.495 -18.407 1.00 95.38 86 ASP A C 1
ATOM 624 O O . ASP A 1 86 ? 9.535 5.531 -19.621 1.00 95.38 86 ASP A O 1
ATOM 628 N N . ARG A 1 87 ? 10.160 6.120 -17.559 1.00 95.38 87 ARG A N 1
ATOM 629 C CA . ARG A 1 87 ? 11.349 6.865 -18.014 1.00 95.38 87 ARG A CA 1
ATOM 630 C C . ARG A 1 87 ? 12.366 5.952 -18.692 1.00 95.38 87 ARG A C 1
ATOM 632 O O . ARG A 1 87 ? 12.947 6.321 -19.708 1.00 95.38 87 ARG A O 1
ATOM 639 N N . VAL A 1 88 ? 12.583 4.754 -18.152 1.00 94.88 88 VAL A N 1
ATOM 640 C CA . VAL A 1 88 ? 13.489 3.767 -18.754 1.00 94.88 88 VAL A CA 1
ATOM 641 C C . VAL A 1 88 ? 12.934 3.251 -20.084 1.00 94.88 88 VAL A C 1
ATOM 643 O O . VAL A 1 88 ? 13.712 3.017 -21.005 1.00 94.88 88 VAL A O 1
ATOM 646 N N . GLN A 1 89 ? 11.611 3.130 -20.226 1.00 92.88 89 GLN A N 1
ATOM 647 C CA . GLN A 1 89 ? 10.975 2.798 -21.503 1.00 92.88 89 GLN A CA 1
ATOM 648 C C . GLN A 1 89 ? 11.260 3.852 -22.576 1.00 92.88 89 GLN A C 1
ATOM 650 O O . GLN A 1 89 ? 11.568 3.493 -23.709 1.00 92.88 89 GLN A O 1
ATOM 655 N N . ALA A 1 90 ? 11.220 5.139 -22.223 1.00 91.38 90 ALA A N 1
ATOM 656 C CA . ALA A 1 90 ? 11.567 6.207 -23.159 1.00 91.38 90 ALA A CA 1
ATOM 657 C C . ALA A 1 90 ? 13.025 6.097 -23.650 1.00 91.38 90 ALA A C 1
ATOM 659 O O . ALA A 1 90 ? 13.297 6.329 -24.823 1.00 91.38 90 ALA A O 1
ATOM 660 N N . LEU A 1 91 ? 13.952 5.675 -22.782 1.00 89.31 91 LEU A N 1
ATOM 661 C CA . LEU A 1 91 ? 15.356 5.431 -23.148 1.00 89.31 91 LEU A CA 1
ATOM 662 C C . LEU A 1 91 ? 15.546 4.174 -24.013 1.00 89.31 91 LEU A C 1
ATOM 664 O O . LEU A 1 91 ? 16.484 4.104 -24.805 1.00 89.31 91 LEU A O 1
ATOM 668 N N . GLU A 1 92 ? 14.679 3.173 -23.845 1.00 85.12 92 GLU A N 1
ATOM 669 C CA . GLU A 1 92 ? 14.655 1.963 -24.673 1.00 85.12 92 GLU A CA 1
ATOM 670 C C . GLU A 1 92 ? 14.207 2.263 -26.112 1.00 85.12 92 GLU A C 1
ATOM 672 O O . GLU A 1 92 ? 14.653 1.585 -27.031 1.00 85.12 92 GLU A O 1
ATOM 677 N N . ALA A 1 93 ? 13.354 3.272 -26.309 1.00 86.31 93 ALA A N 1
ATOM 678 C CA . ALA A 1 93 ? 12.826 3.649 -27.621 1.00 86.31 93 ALA A CA 1
ATOM 679 C C . ALA A 1 93 ? 13.827 4.410 -28.510 1.00 86.31 93 ALA A C 1
ATOM 681 O O . ALA A 1 93 ? 13.547 4.635 -29.685 1.00 86.31 93 ALA A O 1
ATOM 682 N N . ILE A 1 94 ? 14.971 4.825 -27.958 1.00 90.62 94 ILE A N 1
ATOM 683 C CA . ILE A 1 94 ? 16.058 5.435 -28.728 1.00 90.62 94 ILE A CA 1
ATOM 684 C C . ILE A 1 94 ? 16.684 4.355 -29.610 1.00 90.62 94 ILE A C 1
ATOM 686 O O . ILE A 1 94 ? 16.992 3.265 -29.125 1.00 90.62 94 ILE A O 1
ATOM 690 N N . ASP A 1 95 ? 16.894 4.665 -30.888 1.00 88.94 95 ASP A N 1
ATOM 691 C CA . ASP A 1 95 ? 17.605 3.756 -31.779 1.00 88.94 95 ASP A CA 1
ATOM 692 C C . ASP A 1 95 ? 19.110 3.814 -31.491 1.00 88.94 95 ASP A C 1
ATOM 694 O O . ASP A 1 95 ? 19.758 4.859 -31.597 1.00 88.94 95 ASP A O 1
ATOM 698 N N . TRP A 1 96 ? 19.656 2.691 -31.034 1.00 90.00 96 TRP A N 1
ATOM 699 C CA . TRP A 1 96 ? 21.034 2.586 -30.577 1.00 90.00 96 TRP A CA 1
ATOM 700 C C . TRP A 1 96 ? 21.867 1.839 -31.617 1.00 90.00 96 TRP A C 1
ATOM 702 O O . TRP A 1 96 ? 21.948 0.614 -31.599 1.00 90.00 96 TRP A O 1
ATOM 712 N N . GLU A 1 97 ? 22.567 2.575 -32.476 1.00 91.62 97 GLU A N 1
ATOM 713 C CA . GLU A 1 97 ? 23.314 1.999 -33.608 1.00 91.62 97 GLU A CA 1
ATOM 714 C C . GLU A 1 97 ? 24.696 1.414 -33.242 1.00 91.62 97 GLU A C 1
ATOM 716 O O . GLU A 1 97 ? 25.444 0.964 -34.109 1.00 91.62 97 GLU A O 1
ATOM 721 N N . SER A 1 98 ? 25.074 1.399 -31.957 1.00 95.56 98 SER A N 1
ATOM 722 C CA . SER A 1 98 ? 26.381 0.898 -31.503 1.00 95.56 98 SER A CA 1
ATOM 723 C C . SER A 1 98 ? 26.267 -0.352 -30.621 1.00 95.56 98 SER A C 1
ATOM 725 O O . SER A 1 98 ? 25.286 -0.496 -29.886 1.00 95.56 98 SER A O 1
ATOM 727 N N . PRO A 1 99 ? 27.298 -1.223 -30.575 1.00 94.69 99 PRO A N 1
ATOM 728 C CA . PRO A 1 99 ? 27.324 -2.366 -29.655 1.00 94.69 99 PRO A CA 1
ATOM 729 C C . PRO A 1 99 ? 27.139 -1.970 -28.181 1.00 94.69 99 PRO A C 1
ATOM 731 O O . PRO A 1 99 ? 26.453 -2.660 -27.424 1.00 94.69 99 PRO A O 1
ATOM 734 N N . ALA A 1 100 ? 27.710 -0.832 -27.771 1.00 93.88 100 ALA A N 1
ATOM 735 C CA . ALA A 1 100 ? 27.539 -0.292 -26.423 1.00 93.88 100 ALA A CA 1
ATOM 736 C C . ALA A 1 100 ? 26.091 0.158 -26.165 1.00 93.88 100 ALA A C 1
ATOM 738 O O . ALA A 1 100 ? 25.532 -0.129 -25.104 1.00 93.88 100 ALA A O 1
ATOM 739 N N . GLY A 1 101 ? 25.464 0.811 -27.145 1.00 93.56 101 GLY A N 1
ATOM 740 C CA . GLY A 1 101 ? 24.065 1.223 -27.075 1.00 93.56 101 GLY A CA 1
ATOM 741 C C . GLY A 1 101 ? 23.101 0.032 -27.031 1.00 93.56 101 GLY A C 1
ATOM 742 O O . GLY A 1 101 ? 22.206 0.003 -26.191 1.00 93.56 101 GLY A O 1
ATOM 743 N N . ALA A 1 102 ? 23.343 -1.017 -27.822 1.00 91.06 102 ALA A N 1
ATOM 744 C CA . ALA A 1 102 ? 22.570 -2.260 -27.762 1.00 91.06 102 ALA A CA 1
ATOM 745 C C . ALA A 1 102 ? 22.664 -2.939 -26.379 1.00 91.06 102 ALA A C 1
ATOM 747 O O . ALA A 1 102 ? 21.657 -3.388 -25.819 1.00 91.06 102 ALA A O 1
ATOM 748 N N . ALA A 1 103 ? 23.859 -2.966 -25.776 1.00 93.69 103 ALA A N 1
ATOM 749 C CA . ALA A 1 103 ? 24.053 -3.480 -24.420 1.00 93.69 103 ALA A CA 1
ATOM 750 C C . ALA A 1 103 ? 23.322 -2.630 -23.362 1.00 93.69 103 ALA A C 1
ATOM 752 O O . ALA A 1 103 ? 22.718 -3.180 -22.430 1.00 93.69 103 ALA A O 1
ATOM 753 N N . PHE A 1 104 ? 23.335 -1.301 -23.516 1.00 93.69 104 PHE A N 1
ATOM 754 C CA . PHE A 1 104 ? 22.571 -0.380 -22.678 1.00 93.69 104 PHE A CA 1
ATOM 755 C C . PHE A 1 104 ? 21.063 -0.622 -22.809 1.00 93.69 104 PHE A C 1
ATOM 757 O O . PHE A 1 104 ? 20.407 -0.841 -21.792 1.00 93.69 104 PHE A O 1
ATOM 764 N N . ALA A 1 105 ? 20.523 -0.693 -24.027 1.00 92.31 105 ALA A N 1
ATOM 765 C CA . ALA A 1 105 ? 19.109 -0.962 -24.285 1.00 92.31 105 ALA A CA 1
ATOM 766 C C . ALA A 1 105 ? 18.653 -2.285 -23.648 1.00 92.31 105 ALA A C 1
ATOM 768 O O . ALA A 1 105 ? 17.639 -2.335 -22.948 1.00 92.31 105 ALA A O 1
ATOM 769 N N . ALA A 1 106 ? 19.450 -3.351 -23.783 1.00 92.75 106 ALA A N 1
ATOM 770 C CA . ALA A 1 106 ? 19.163 -4.636 -23.151 1.00 92.75 106 ALA A CA 1
ATOM 771 C C . ALA A 1 106 ? 19.148 -4.548 -21.611 1.00 92.75 106 ALA A C 1
ATOM 773 O O . ALA A 1 106 ? 18.308 -5.169 -20.951 1.00 92.75 106 ALA A O 1
ATOM 774 N N . ARG A 1 107 ? 20.067 -3.778 -21.010 1.00 94.38 107 ARG A N 1
ATOM 775 C CA . ARG A 1 107 ? 20.091 -3.538 -19.558 1.00 94.38 107 ARG A CA 1
ATOM 776 C C . ARG A 1 107 ? 18.888 -2.709 -19.106 1.00 94.38 107 ARG A C 1
ATOM 778 O O . ARG A 1 107 ? 18.278 -3.063 -18.095 1.00 94.38 107 ARG A O 1
ATOM 785 N N . SER A 1 108 ? 18.543 -1.663 -19.849 1.00 95.56 108 SER A N 1
ATOM 786 C CA . SER A 1 108 ? 17.388 -0.794 -19.611 1.00 95.56 108 SER A CA 1
ATOM 787 C C . SER A 1 108 ? 16.085 -1.585 -19.666 1.00 95.56 108 SER A C 1
ATOM 789 O O . SER A 1 108 ? 15.304 -1.526 -18.721 1.00 95.56 108 SER A O 1
ATOM 791 N N . ARG A 1 109 ? 15.910 -2.465 -20.659 1.00 95.00 109 ARG A N 1
ATOM 792 C CA . ARG A 1 109 ? 14.762 -3.383 -20.730 1.00 95.00 109 ARG A CA 1
ATOM 793 C C . ARG A 1 109 ? 14.634 -4.249 -19.474 1.00 95.00 109 ARG A C 1
ATOM 795 O O . ARG A 1 109 ? 13.556 -4.339 -18.890 1.00 95.00 109 ARG A O 1
ATOM 802 N N . ARG A 1 110 ? 15.735 -4.853 -19.002 1.00 96.00 110 ARG A N 1
ATOM 803 C CA . ARG A 1 110 ? 15.729 -5.650 -17.756 1.00 96.00 110 ARG A CA 1
ATOM 804 C C . ARG A 1 110 ? 15.393 -4.806 -16.527 1.00 96.00 110 ARG A C 1
ATOM 806 O O . ARG A 1 110 ? 14.699 -5.286 -15.635 1.00 96.00 110 ARG A O 1
ATOM 813 N N . LEU A 1 111 ? 15.896 -3.574 -16.456 1.00 96.38 111 LEU A N 1
ATOM 814 C CA . LEU A 1 111 ? 15.575 -2.651 -15.368 1.00 96.38 111 LEU A CA 1
ATOM 815 C C . LEU A 1 111 ? 14.090 -2.278 -15.378 1.00 96.38 111 LEU A C 1
ATOM 817 O O . LEU A 1 111 ? 13.457 -2.364 -14.332 1.00 96.38 111 LEU A O 1
ATOM 821 N N . ARG A 1 112 ? 13.533 -1.944 -16.546 1.00 96.56 112 ARG A N 1
ATOM 822 C CA . ARG A 1 112 ? 12.115 -1.620 -16.728 1.00 96.56 112 ARG A CA 1
ATOM 823 C C . ARG A 1 112 ? 11.211 -2.757 -16.265 1.00 96.56 112 ARG A C 1
ATOM 825 O O . ARG A 1 112 ? 10.284 -2.510 -15.506 1.00 96.56 112 ARG A O 1
ATOM 832 N N . VAL A 1 113 ? 11.502 -3.996 -16.669 1.00 96.75 113 VAL A N 1
ATOM 833 C CA . VAL A 1 113 ? 10.723 -5.172 -16.239 1.00 96.75 113 VAL A CA 1
ATOM 834 C C . VAL A 1 113 ? 10.758 -5.325 -14.716 1.00 96.75 113 VAL A C 1
ATOM 836 O O . VAL A 1 113 ? 9.710 -5.468 -14.093 1.00 96.75 113 VAL A O 1
ATOM 839 N N . ARG A 1 114 ? 11.940 -5.221 -14.092 1.00 97.56 114 ARG A N 1
ATOM 840 C CA . ARG A 1 114 ? 12.059 -5.302 -12.625 1.00 97.56 114 ARG A CA 1
ATOM 841 C C . ARG A 1 114 ? 11.325 -4.169 -11.909 1.00 97.56 114 ARG A C 1
ATOM 843 O O . ARG A 1 114 ? 10.641 -4.433 -10.929 1.00 97.56 114 ARG A O 1
ATOM 850 N N . ALA A 1 115 ? 11.458 -2.935 -12.390 1.00 97.44 115 ALA A N 1
ATOM 851 C CA . ALA A 1 115 ? 10.752 -1.784 -11.836 1.00 97.44 115 ALA A CA 1
ATOM 852 C C . ALA A 1 115 ? 9.229 -1.955 -11.971 1.00 97.44 115 ALA A C 1
ATOM 854 O O . ALA A 1 115 ? 8.503 -1.740 -11.008 1.00 97.44 115 ALA A O 1
ATOM 855 N N . GLY A 1 116 ? 8.749 -2.444 -13.118 1.00 97.06 116 GLY A N 1
ATOM 856 C CA . GLY A 1 116 ? 7.338 -2.771 -13.323 1.00 97.06 116 GLY A CA 1
ATOM 857 C C . GLY A 1 116 ? 6.821 -3.815 -12.330 1.00 97.06 116 GLY A C 1
ATOM 858 O O . GLY A 1 116 ? 5.777 -3.605 -11.719 1.00 97.06 116 GLY A O 1
ATOM 859 N N . HIS A 1 117 ? 7.572 -4.899 -12.108 1.00 97.69 117 HIS A N 1
ATOM 860 C CA . HIS A 1 117 ? 7.203 -5.925 -11.125 1.00 97.69 117 HIS A CA 1
ATOM 861 C C . HIS A 1 117 ? 7.186 -5.378 -9.690 1.00 97.69 117 HIS A C 1
ATOM 863 O O . HIS A 1 117 ? 6.253 -5.656 -8.944 1.00 97.69 117 HIS A O 1
ATOM 869 N N . LEU A 1 118 ? 8.187 -4.578 -9.309 1.00 97.81 118 LEU A N 1
ATOM 870 C CA . LEU A 1 118 ? 8.248 -3.952 -7.984 1.00 97.81 118 LEU A CA 1
ATOM 871 C C . LEU A 1 118 ? 7.089 -2.972 -7.758 1.00 97.81 118 LEU A C 1
ATOM 873 O O . LEU A 1 118 ? 6.499 -2.974 -6.683 1.00 97.81 118 LEU A O 1
ATOM 877 N N . ALA A 1 119 ? 6.735 -2.172 -8.767 1.00 97.44 119 ALA A N 1
ATOM 878 C CA . ALA A 1 119 ? 5.600 -1.258 -8.691 1.00 97.44 119 ALA A CA 1
ATOM 879 C C . ALA A 1 119 ? 4.269 -2.010 -8.538 1.00 97.44 119 ALA A C 1
ATOM 881 O O . ALA A 1 119 ? 3.454 -1.643 -7.697 1.00 97.44 119 ALA A O 1
ATOM 882 N N . ALA A 1 120 ? 4.067 -3.086 -9.307 1.00 95.88 120 ALA A N 1
ATOM 883 C CA . ALA A 1 120 ? 2.873 -3.923 -9.196 1.00 95.88 120 ALA A CA 1
ATOM 884 C C . ALA A 1 120 ? 2.759 -4.577 -7.809 1.00 95.88 120 ALA A C 1
ATOM 886 O O . ALA A 1 120 ? 1.701 -4.520 -7.189 1.00 95.88 120 ALA A O 1
ATOM 887 N N . ALA A 1 121 ? 3.863 -5.124 -7.292 1.00 97.75 121 ALA A N 1
ATOM 888 C CA . ALA A 1 121 ? 3.898 -5.702 -5.953 1.00 97.75 121 ALA A CA 1
ATOM 889 C C . ALA A 1 121 ? 3.600 -4.653 -4.868 1.00 97.75 121 ALA A C 1
ATOM 891 O O . ALA A 1 121 ? 2.829 -4.921 -3.953 1.00 97.75 121 ALA A O 1
ATOM 892 N N . ALA A 1 122 ? 4.168 -3.447 -4.970 1.00 97.19 122 ALA A N 1
ATOM 893 C CA . ALA A 1 122 ? 3.888 -2.370 -4.023 1.00 97.19 122 ALA A CA 1
ATOM 894 C C . ALA A 1 122 ? 2.398 -1.989 -4.017 1.00 97.19 122 ALA A C 1
ATOM 896 O O . ALA A 1 122 ? 1.816 -1.818 -2.952 1.00 97.19 122 ALA A O 1
ATOM 897 N N . GLU A 1 123 ? 1.759 -1.905 -5.182 1.00 95.81 123 GLU A N 1
ATOM 898 C CA . GLU A 1 123 ? 0.331 -1.585 -5.286 1.00 95.81 123 GLU A CA 1
ATOM 899 C C . GLU A 1 123 ? -0.575 -2.664 -4.715 1.00 95.81 123 GLU A C 1
ATOM 901 O O . GLU A 1 123 ? -1.527 -2.347 -4.002 1.00 95.81 123 GLU A O 1
ATOM 906 N N . GLU A 1 124 ? -0.253 -3.930 -4.967 1.00 97.50 124 GLU A N 1
ATOM 907 C CA . GLU A 1 124 ? -0.951 -5.053 -4.346 1.00 97.50 124 GLU A CA 1
ATOM 908 C C . GLU A 1 124 ? -0.851 -4.978 -2.816 1.00 97.50 124 GLU A C 1
ATOM 910 O O . GLU A 1 124 ? -1.863 -5.049 -2.116 1.00 97.50 124 GLU A O 1
ATOM 915 N N . GLN A 1 125 ? 0.352 -4.742 -2.285 1.00 97.44 125 GLN A N 1
ATOM 916 C CA . GLN A 1 125 ? 0.570 -4.601 -0.845 1.00 97.44 125 GLN A CA 1
ATOM 917 C C . GLN A 1 125 ? -0.150 -3.383 -0.254 1.00 97.44 125 GLN A C 1
ATOM 919 O O . GLN A 1 125 ? -0.631 -3.450 0.873 1.00 97.44 125 GLN A O 1
ATOM 924 N N . VAL A 1 126 ? -0.289 -2.287 -1.004 1.00 98.25 126 VAL A N 1
ATOM 925 C CA . VAL A 1 126 ? -1.074 -1.121 -0.570 1.00 98.25 126 VAL A CA 1
ATOM 926 C C . VAL A 1 126 ? -2.554 -1.466 -0.448 1.00 98.25 126 VAL A C 1
ATOM 928 O O . VAL A 1 126 ? -3.189 -1.080 0.532 1.00 98.25 126 VAL A O 1
ATOM 931 N N . VAL A 1 127 ? -3.113 -2.203 -1.410 1.00 97.62 127 VAL A N 1
ATOM 932 C CA . VAL A 1 127 ? -4.518 -2.638 -1.365 1.00 97.62 127 VAL A CA 1
ATOM 933 C C . VAL A 1 127 ? -4.759 -3.578 -0.182 1.00 97.62 127 VAL A C 1
ATOM 935 O O . VAL A 1 127 ? -5.712 -3.380 0.579 1.00 97.62 127 VAL A O 1
ATOM 938 N N . LEU A 1 128 ? -3.873 -4.558 0.017 1.00 97.81 128 LEU A N 1
ATOM 939 C CA . LEU A 1 128 ? -3.929 -5.466 1.165 1.00 97.81 128 LEU A CA 1
ATOM 940 C C . LEU A 1 128 ? -3.794 -4.704 2.489 1.00 97.81 128 LEU A C 1
ATOM 942 O O . LEU A 1 128 ? -4.583 -4.919 3.408 1.00 97.81 128 LEU A O 1
ATOM 946 N N . GLY A 1 129 ? -2.844 -3.770 2.566 1.00 97.56 129 GLY A N 1
ATOM 947 C CA . GLY A 1 129 ? -2.606 -2.936 3.740 1.00 97.56 129 GLY A CA 1
ATOM 948 C C . GLY A 1 129 ? -3.817 -2.083 4.111 1.00 97.56 129 GLY A C 1
ATOM 949 O O . GLY A 1 129 ? -4.220 -2.079 5.270 1.00 97.56 129 GLY A O 1
ATOM 950 N N . ARG A 1 130 ? -4.453 -1.421 3.134 1.00 97.62 130 ARG A N 1
ATOM 951 C CA . ARG A 1 130 ? -5.690 -0.647 3.351 1.00 97.62 130 ARG A CA 1
ATOM 952 C C . ARG A 1 130 ? -6.820 -1.520 3.884 1.00 97.62 130 ARG A C 1
ATOM 954 O O . ARG A 1 130 ? -7.432 -1.175 4.885 1.00 97.62 130 ARG A O 1
ATOM 961 N N . THR A 1 131 ? -7.024 -2.685 3.274 1.00 97.94 131 THR A N 1
ATOM 962 C CA . THR A 1 131 ? -8.061 -3.636 3.703 1.00 97.94 131 THR A CA 1
ATOM 963 C C . THR A 1 131 ? -7.837 -4.100 5.146 1.00 97.94 131 THR A C 1
ATOM 965 O O . THR A 1 131 ? -8.775 -4.159 5.938 1.00 97.94 131 THR A O 1
ATOM 968 N N . ALA A 1 132 ? -6.588 -4.400 5.515 1.00 97.00 132 ALA A N 1
ATOM 969 C CA . ALA A 1 132 ? -6.239 -4.788 6.879 1.00 97.00 132 ALA A CA 1
ATOM 970 C C . ALA A 1 132 ? -6.432 -3.637 7.883 1.00 97.00 132 ALA A C 1
ATOM 972 O O . ALA A 1 132 ? -6.915 -3.864 8.990 1.00 97.00 132 ALA A O 1
ATOM 973 N N . ILE A 1 133 ? -6.090 -2.403 7.501 1.00 97.81 133 ILE A N 1
ATOM 974 C CA . ILE A 1 133 ? -6.317 -1.204 8.321 1.00 97.81 133 ILE A CA 1
ATOM 975 C C . ILE A 1 133 ? -7.812 -0.973 8.558 1.00 97.81 133 ILE A C 1
ATOM 977 O O . ILE A 1 133 ? -8.206 -0.678 9.686 1.00 97.81 133 ILE A O 1
ATOM 981 N N . ASP A 1 134 ? -8.648 -1.146 7.535 1.00 97.88 134 ASP A N 1
ATOM 982 C CA . ASP A 1 134 ? -10.100 -1.010 7.665 1.00 97.88 134 ASP A CA 1
ATOM 983 C C . ASP A 1 134 ? -10.682 -2.059 8.629 1.00 97.88 134 ASP A C 1
ATOM 985 O O . ASP A 1 134 ? -11.498 -1.718 9.490 1.00 97.88 134 ASP A O 1
ATOM 989 N N . ASP A 1 135 ? -10.216 -3.313 8.563 1.00 97.62 135 ASP A N 1
ATOM 990 C CA . ASP A 1 135 ? -10.590 -4.361 9.529 1.00 97.62 135 ASP A CA 1
ATOM 991 C C . ASP A 1 135 ? -10.142 -4.003 10.958 1.00 97.62 135 ASP A C 1
ATOM 993 O O . ASP A 1 135 ? -10.915 -4.136 11.912 1.00 97.62 135 ASP A O 1
ATOM 997 N N . LEU A 1 136 ? -8.923 -3.476 11.131 1.00 96.62 136 LEU A N 1
ATOM 998 C CA . LEU A 1 136 ? -8.443 -3.018 12.439 1.00 96.62 136 LEU A CA 1
ATOM 999 C C . LEU A 1 136 ? -9.304 -1.875 12.993 1.00 96.62 136 LEU A C 1
ATOM 1001 O O . LEU A 1 136 ? -9.695 -1.931 14.160 1.00 96.62 136 LEU A O 1
ATOM 1005 N N . HIS A 1 137 ? -9.668 -0.885 12.174 1.00 96.75 137 HIS A N 1
ATOM 1006 C CA . HIS A 1 137 ? -10.576 0.190 12.585 1.00 96.75 137 HIS A CA 1
ATOM 1007 C C . HIS A 1 137 ? -11.943 -0.345 13.023 1.00 96.75 137 HIS A C 1
ATOM 1009 O O . HIS A 1 137 ? -12.464 0.073 14.060 1.00 96.75 137 HIS A O 1
ATOM 1015 N N . GLN A 1 138 ? -12.515 -1.300 12.285 1.00 96.88 138 GLN A N 1
ATOM 1016 C CA . GLN A 1 138 ? -13.790 -1.919 12.654 1.00 96.88 138 GLN A CA 1
ATOM 1017 C C . GLN A 1 138 ? -13.701 -2.666 13.990 1.00 96.88 138 GLN A C 1
ATOM 1019 O O . GLN A 1 138 ? -14.593 -2.539 14.834 1.00 96.88 138 GLN A O 1
ATOM 1024 N N . ARG A 1 139 ? -12.619 -3.419 14.215 1.00 95.31 139 ARG A N 1
ATOM 1025 C CA . ARG A 1 139 ? -12.386 -4.138 15.477 1.00 95.31 139 ARG A CA 1
ATOM 1026 C C . ARG A 1 139 ? -12.196 -3.189 16.652 1.00 95.31 139 ARG A C 1
ATOM 1028 O O . ARG A 1 139 ? -12.792 -3.420 17.699 1.00 95.31 139 ARG A O 1
ATOM 1035 N N . ILE A 1 140 ? -11.431 -2.112 16.480 1.00 93.25 140 ILE A N 1
ATOM 1036 C CA . ILE A 1 140 ? -11.257 -1.076 17.507 1.00 93.25 140 ILE A CA 1
ATOM 1037 C C . ILE A 1 140 ? -12.603 -0.418 17.830 1.00 93.25 140 ILE A C 1
ATOM 1039 O O . ILE A 1 140 ? -12.956 -0.293 19.001 1.00 93.25 140 ILE A O 1
ATOM 1043 N N . GLY A 1 141 ? -13.395 -0.064 16.814 1.00 92.81 141 GLY A N 1
ATOM 1044 C CA . GLY A 1 141 ? -14.735 0.492 17.008 1.00 92.81 141 GLY A CA 1
ATOM 1045 C C . GLY A 1 141 ? -15.655 -0.448 17.793 1.00 92.81 141 GLY A C 1
ATOM 1046 O O . GLY A 1 141 ? -16.341 -0.015 18.722 1.00 92.81 141 GLY A O 1
ATOM 1047 N N . ARG A 1 142 ? -15.614 -1.751 17.486 1.00 93.69 142 ARG A N 1
ATOM 1048 C CA . ARG A 1 142 ? -16.346 -2.770 18.250 1.00 93.69 142 ARG A CA 1
ATOM 1049 C C . ARG A 1 142 ? -15.869 -2.833 19.700 1.00 93.69 142 ARG A C 1
ATOM 1051 O O . ARG A 1 142 ? -16.703 -2.732 20.596 1.00 93.69 142 ARG A O 1
ATOM 1058 N N . LEU A 1 143 ? -14.558 -2.904 19.934 1.00 90.81 143 LEU A N 1
ATOM 1059 C CA . LEU A 1 143 ? -13.980 -2.912 21.281 1.00 90.81 143 LEU A CA 1
ATOM 1060 C C . LEU A 1 143 ? -14.407 -1.682 22.090 1.00 90.81 143 LEU A C 1
ATOM 1062 O O . LEU A 1 143 ? -14.805 -1.831 23.241 1.00 90.81 143 LEU A O 1
ATOM 1066 N N . ARG A 1 144 ? -14.419 -0.482 21.491 1.00 90.62 144 ARG A N 1
ATOM 1067 C CA . ARG A 1 144 ? -14.925 0.740 22.148 1.00 90.62 144 ARG A CA 1
ATOM 1068 C C . ARG A 1 144 ? -16.382 0.598 22.575 1.00 90.62 144 ARG A C 1
ATOM 1070 O O . ARG A 1 144 ? -16.730 0.954 23.699 1.00 90.62 144 ARG A O 1
ATOM 1077 N N . SER A 1 145 ? -17.228 0.068 21.692 1.00 90.94 145 SER A N 1
ATOM 1078 C CA . SER A 1 145 ? -18.650 -0.124 21.992 1.00 90.94 145 SER A CA 1
ATOM 1079 C C . SER A 1 145 ? -18.885 -1.156 23.103 1.00 90.94 145 SER A C 1
ATOM 1081 O O . SER A 1 145 ? -19.677 -0.908 24.010 1.00 90.94 145 SER A O 1
ATOM 1083 N N . GLU A 1 146 ? -18.148 -2.269 23.085 1.00 89.44 146 GLU A N 1
ATOM 1084 C CA . GLU A 1 146 ? -18.221 -3.320 24.104 1.00 89.44 146 GLU A CA 1
ATOM 1085 C C . GLU A 1 146 ? -17.740 -2.802 25.464 1.00 89.44 146 GLU A C 1
ATOM 1087 O O . GLU A 1 146 ? -18.375 -3.048 26.490 1.00 89.44 146 GLU A O 1
ATOM 1092 N N . LEU A 1 147 ? -16.667 -2.008 25.472 1.00 87.19 147 LEU A N 1
ATOM 1093 C CA . LEU A 1 147 ? -16.129 -1.388 26.676 1.00 87.19 147 LEU A CA 1
ATOM 1094 C C . LEU A 1 147 ? -17.104 -0.378 27.295 1.00 87.19 147 LEU A C 1
ATOM 1096 O O . LEU A 1 147 ? -17.318 -0.370 28.509 1.00 87.19 147 LEU A O 1
ATOM 1100 N N . ALA A 1 148 ? -17.722 0.461 26.461 1.00 87.00 148 ALA A N 1
ATOM 1101 C CA . ALA A 1 148 ? -18.736 1.414 26.895 1.00 87.00 148 ALA A CA 1
ATOM 1102 C C . ALA A 1 148 ? -19.963 0.698 27.482 1.00 87.00 148 ALA A C 1
ATOM 1104 O O . ALA A 1 148 ? -20.456 1.092 28.542 1.00 87.00 148 ALA A O 1
ATOM 1105 N N . ALA A 1 149 ? -20.415 -0.387 26.845 1.00 87.81 149 ALA A N 1
ATOM 1106 C CA . ALA A 1 149 ? -21.513 -1.209 27.345 1.00 87.81 149 ALA A CA 1
ATOM 1107 C C . ALA A 1 149 ? -21.166 -1.870 28.689 1.00 87.81 149 ALA A C 1
ATOM 1109 O O . ALA A 1 149 ? -21.951 -1.780 29.633 1.00 87.81 149 ALA A O 1
ATOM 1110 N N . ALA A 1 150 ? -19.975 -2.464 28.817 1.00 84.06 150 ALA A N 1
ATOM 1111 C CA . ALA A 1 150 ? -19.513 -3.067 30.067 1.00 84.06 150 ALA A CA 1
ATOM 1112 C C . ALA A 1 150 ? -19.477 -2.043 31.213 1.00 84.06 150 ALA A C 1
A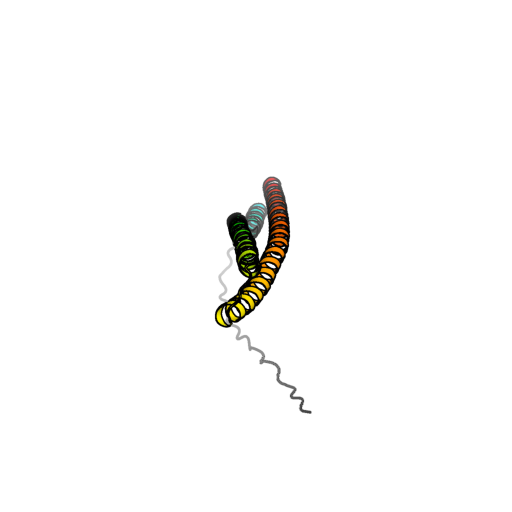TOM 1114 O O . ALA A 1 150 ? -19.961 -2.320 32.310 1.00 84.06 150 ALA A O 1
ATOM 1115 N N . ARG A 1 151 ? -18.979 -0.827 30.950 1.00 83.81 151 ARG A N 1
ATOM 1116 C CA . ARG A 1 151 ? -18.970 0.270 31.930 1.00 83.81 151 ARG A CA 1
ATOM 1117 C C . ARG A 1 151 ? -20.368 0.717 32.331 1.00 83.81 151 ARG A C 1
ATOM 1119 O O . ARG A 1 151 ? -20.598 0.955 33.512 1.00 83.81 151 ARG A O 1
ATOM 1126 N N . ALA A 1 152 ? -21.299 0.807 31.384 1.00 85.62 152 ALA A N 1
ATOM 1127 C CA . ALA A 1 152 ? -22.687 1.145 31.681 1.00 85.62 152 ALA A CA 1
ATOM 1128 C C . ALA A 1 152 ? -23.359 0.075 32.559 1.00 85.62 152 ALA A C 1
ATOM 1130 O O . ALA A 1 152 ? -24.043 0.417 33.524 1.00 85.62 152 ALA A O 1
ATOM 1131 N N . VAL A 1 153 ? -23.119 -1.212 32.281 1.00 84.75 153 VAL A N 1
ATOM 1132 C CA . VAL A 1 153 ? -23.611 -2.326 33.112 1.00 84.75 153 VAL A CA 1
ATOM 1133 C C . VAL A 1 153 ? -23.031 -2.245 34.524 1.00 84.75 153 VAL A C 1
ATOM 1135 O O . VAL A 1 153 ? -23.786 -2.303 35.491 1.00 84.75 153 VAL A O 1
ATOM 1138 N N . LEU A 1 154 ? -21.720 -2.026 34.653 1.00 80.50 154 LEU A N 1
ATOM 1139 C CA . LEU A 1 154 ? -21.049 -1.829 35.942 1.00 80.50 154 LEU A CA 1
ATOM 1140 C C . LEU A 1 154 ? -21.613 -0.630 36.719 1.00 80.50 154 LEU A C 1
ATOM 1142 O O . LEU A 1 154 ? -21.921 -0.763 37.900 1.00 80.50 154 LEU A O 1
ATOM 1146 N N . ALA A 1 155 ? -21.804 0.515 36.061 1.00 80.12 155 ALA A N 1
ATOM 1147 C CA . ALA A 1 155 ? -22.390 1.704 36.678 1.00 80.12 155 ALA A CA 1
ATOM 1148 C C . ALA A 1 155 ? -23.841 1.459 37.137 1.00 80.12 155 ALA A C 1
ATOM 1150 O O . ALA A 1 155 ? -24.252 1.898 38.212 1.00 80.12 155 ALA A O 1
ATOM 1151 N N . THR A 1 156 ? -24.614 0.704 36.359 1.00 81.56 156 THR A N 1
ATOM 1152 C CA . THR A 1 156 ? -25.993 0.342 36.716 1.00 81.56 156 THR A CA 1
ATOM 1153 C C . THR A 1 156 ? -26.021 -0.613 37.912 1.00 81.56 156 THR A C 1
ATOM 1155 O O . THR A 1 156 ? -26.780 -0.391 38.852 1.00 81.56 156 THR A O 1
ATOM 1158 N N . ALA A 1 157 ? -25.143 -1.620 37.928 1.00 76.69 157 ALA A N 1
ATOM 1159 C CA . ALA A 1 157 ? -24.965 -2.539 39.051 1.00 76.69 157 ALA A CA 1
ATOM 1160 C C . ALA A 1 157 ? -24.580 -1.790 40.340 1.00 76.69 157 ALA A C 1
ATOM 1162 O O . ALA A 1 157 ? -25.196 -2.011 41.382 1.00 76.69 157 ALA A O 1
ATOM 1163 N N . THR A 1 158 ? -23.654 -0.818 40.262 1.00 75.50 158 THR A N 1
ATOM 1164 C CA . THR A 1 158 ? -23.335 0.050 41.412 1.00 75.50 158 THR A CA 1
ATOM 1165 C C . THR A 1 158 ? -24.513 0.876 41.891 1.00 75.50 158 THR A C 1
ATOM 1167 O O . THR A 1 158 ? -24.713 0.993 43.094 1.00 75.50 158 THR A O 1
ATOM 1170 N N . ALA A 1 159 ? -25.277 1.466 40.969 1.00 74.06 159 ALA A N 1
ATOM 1171 C CA . ALA A 1 159 ? -26.363 2.376 41.316 1.00 74.06 159 ALA A CA 1
ATOM 1172 C C . ALA A 1 159 ? -27.533 1.638 41.978 1.00 74.06 159 ALA A C 1
ATOM 1174 O O . ALA A 1 159 ? -28.198 2.191 42.848 1.00 74.06 159 ALA A O 1
ATOM 1175 N N . LEU A 1 160 ? -27.768 0.389 41.573 1.00 77.81 160 LEU A N 1
ATOM 1176 C CA . LEU A 1 160 ? -28.820 -0.463 42.118 1.00 77.81 160 LEU A CA 1
ATOM 1177 C C . LEU A 1 160 ? -28.364 -1.281 43.337 1.00 77.81 160 LEU A C 1
ATOM 1179 O O . LEU A 1 160 ? -29.191 -1.959 43.940 1.00 77.81 160 LEU A O 1
ATOM 1183 N N . GLY A 1 161 ? -27.073 -1.251 43.692 1.00 66.12 161 GLY A N 1
ATOM 1184 C CA . GLY A 1 161 ? -26.507 -2.108 44.740 1.00 66.12 161 GLY A C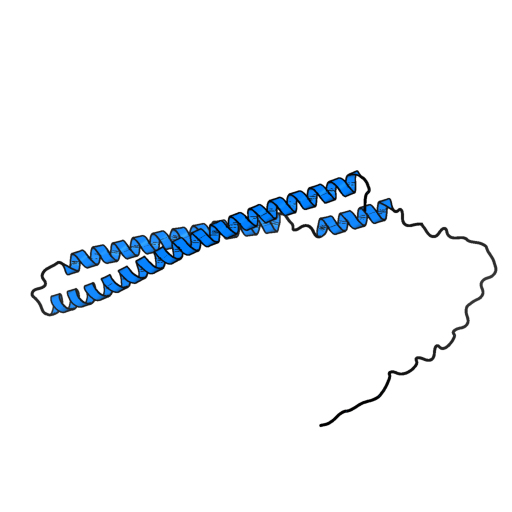A 1
ATOM 1185 C C . GLY A 1 161 ? -26.599 -3.604 44.415 1.00 66.12 161 GLY A C 1
ATOM 1186 O O . GLY A 1 161 ? -26.603 -4.426 45.327 1.00 66.12 161 GLY A O 1
ATOM 1187 N N . VAL A 1 162 ? -26.719 -3.954 43.128 1.00 62.00 162 VAL A N 1
ATOM 1188 C CA . VAL A 1 162 ? -26.894 -5.334 42.667 1.00 62.00 162 VAL A CA 1
ATOM 1189 C C . VAL A 1 162 ? -25.538 -5.910 42.284 1.00 62.00 162 VAL A C 1
ATOM 1191 O O . VAL A 1 162 ? -24.903 -5.457 41.331 1.00 62.00 162 VAL A O 1
ATOM 1194 N N . CYS A 1 163 ? -25.140 -6.933 43.033 1.00 60.09 163 CYS A N 1
ATOM 1195 C CA . CYS A 1 163 ? -24.076 -7.891 42.764 1.00 60.09 163 CYS A CA 1
ATOM 1196 C C . CYS A 1 163 ? -24.586 -9.252 43.268 1.00 60.09 163 CYS A C 1
ATOM 1198 O O . CYS A 1 163 ? -24.155 -10.260 42.685 1.00 60.09 163 CYS A O 1
#

Foldseek 3Di:
DDDDDDDDDDDDDDDDDDDDDDDDDDDPPPPPPPPLLVVLVVVLVVLVVVQDDVVVLVVLVVVLVVLLVVLVVLLVLLVVLLVLLVVLVVLLPDDQPDPVSVVSSVVSVVSSVVSNVSSVVSVVVSVVSVVVSVVSVVVSVVSVVVSVVSVVVSVVCNVVSHD

pLDDT: mean 78.69, std 21.52, range [32.88, 98.25]

Secondary structure (DSSP, 8-state):
-------PPPP-----PPPP-PPP-----------HHHHHHHHHHHHHHHSPPHHHHHHHHHHHHHHHHHHHHHHHHHHHHHHHHHHHHHHHTS---SHHHHHHHHHHHHHHHHHHHHHHHHHHHHHHHHHHHHHHHHHHHHHHHHHHHHHHHHHHHHHHT--